Protein AF-A0A0Q6S2N5-F1 (afdb_monomer)

Structure (mmCIF, N/CA/C/O backbone):
data_AF-A0A0Q6S2N5-F1
#
_entry.id   AF-A0A0Q6S2N5-F1
#
loop_
_atom_site.group_PDB
_atom_site.id
_atom_site.type_symbol
_atom_site.label_atom_id
_atom_site.label_alt_id
_atom_site.label_comp_id
_atom_site.label_asym_id
_atom_site.labe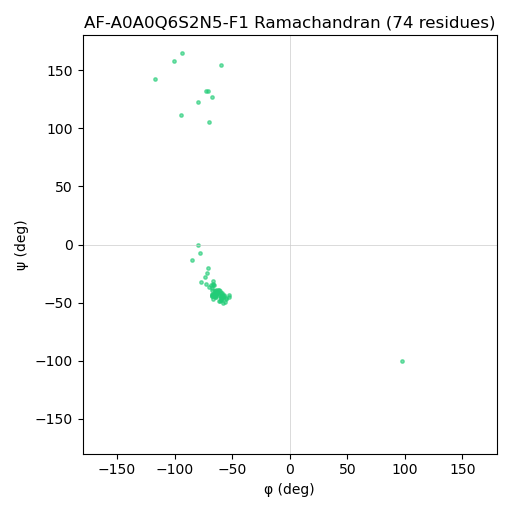l_entity_id
_atom_site.label_seq_id
_atom_site.pdbx_PDB_ins_code
_atom_site.Cartn_x
_atom_site.Cartn_y
_atom_site.Cartn_z
_atom_site.occupancy
_atom_site.B_iso_or_equiv
_atom_site.auth_seq_id
_atom_site.auth_comp_id
_atom_site.auth_asym_id
_atom_site.auth_atom_id
_atom_site.pdbx_PDB_model_num
ATOM 1 N N . MET A 1 1 ? -7.209 12.729 8.414 1.00 79.50 1 MET A N 1
ATOM 2 C CA . MET A 1 1 ? -6.016 12.082 7.834 1.00 79.50 1 MET A CA 1
ATOM 3 C C . MET A 1 1 ? -6.355 11.693 6.427 1.00 79.50 1 MET A C 1
ATOM 5 O O . MET A 1 1 ? -7.398 11.080 6.236 1.00 79.50 1 MET A O 1
ATOM 9 N N . ASP A 1 2 ? -5.498 12.097 5.509 1.00 93.25 2 ASP A N 1
ATOM 10 C CA . ASP A 1 2 ? -5.696 11.966 4.078 1.00 93.25 2 ASP A CA 1
ATOM 11 C C . ASP A 1 2 ? -5.021 10.680 3.577 1.00 93.25 2 ASP A C 1
ATOM 13 O O . ASP A 1 2 ? -3.797 10.546 3.637 1.00 93.25 2 ASP A O 1
ATOM 17 N N . ILE A 1 3 ? -5.833 9.705 3.163 1.00 95.50 3 ILE A N 1
ATOM 18 C CA . ILE A 1 3 ? -5.360 8.397 2.690 1.00 95.50 3 ILE A CA 1
ATOM 19 C C . ILE A 1 3 ? -4.808 8.491 1.272 1.00 95.50 3 ILE A C 1
ATOM 21 O O . ILE A 1 3 ? -3.822 7.825 0.968 1.00 95.50 3 ILE A O 1
ATOM 25 N N . GLN A 1 4 ? -5.365 9.380 0.450 1.00 95.25 4 GLN A N 1
ATOM 26 C CA . GLN A 1 4 ? -4.904 9.618 -0.914 1.00 95.25 4 GLN A CA 1
ATOM 27 C C . GLN A 1 4 ? -3.492 10.201 -0.901 1.00 95.25 4 GLN A C 1
ATOM 29 O O . GLN A 1 4 ? -2.607 9.705 -1.595 1.00 95.25 4 GLN A O 1
ATOM 34 N N . ALA A 1 5 ? -3.239 11.188 -0.036 1.00 96.69 5 ALA A N 1
ATOM 35 C CA . ALA A 1 5 ? -1.901 11.749 0.139 1.00 96.69 5 ALA A CA 1
ATOM 36 C C . ALA A 1 5 ? -0.889 10.698 0.635 1.00 96.69 5 ALA A C 1
ATOM 38 O O . ALA A 1 5 ? 0.254 10.667 0.174 1.00 96.69 5 ALA A O 1
ATOM 39 N N . ALA A 1 6 ? -1.302 9.811 1.548 1.00 96.81 6 ALA A N 1
ATOM 40 C CA . ALA A 1 6 ? -0.450 8.729 2.041 1.00 96.81 6 ALA A CA 1
ATOM 41 C C . ALA A 1 6 ? -0.129 7.697 0.946 1.00 96.81 6 ALA A C 1
ATOM 43 O O . ALA A 1 6 ? 1.037 7.342 0.770 1.00 96.81 6 ALA A O 1
ATOM 44 N N . ALA A 1 7 ? -1.138 7.258 0.189 1.00 97.81 7 ALA A N 1
ATOM 45 C CA . ALA A 1 7 ? -0.972 6.337 -0.932 1.00 97.81 7 ALA A CA 1
ATOM 46 C C . ALA A 1 7 ? -0.061 6.939 -2.004 1.00 97.81 7 ALA A C 1
ATOM 48 O O . ALA A 1 7 ? 0.922 6.310 -2.394 1.00 97.81 7 ALA A O 1
ATOM 49 N N . LYS A 1 8 ? -0.323 8.191 -2.404 1.00 97.62 8 LYS A N 1
ATOM 50 C CA . LYS A 1 8 ? 0.488 8.916 -3.384 1.00 97.62 8 LYS A CA 1
ATOM 51 C C . LYS A 1 8 ? 1.954 8.970 -2.973 1.00 97.62 8 LYS A C 1
ATOM 53 O O . LYS A 1 8 ? 2.811 8.641 -3.780 1.00 97.62 8 LYS A O 1
ATOM 58 N N . LYS A 1 9 ? 2.247 9.305 -1.714 1.00 98.12 9 LYS A N 1
ATOM 59 C CA . LYS A 1 9 ? 3.628 9.349 -1.217 1.00 98.12 9 LYS A CA 1
ATOM 60 C C . LYS A 1 9 ? 4.345 8.001 -1.364 1.00 98.12 9 LYS A C 1
ATOM 62 O O . LYS A 1 9 ? 5.495 7.974 -1.788 1.00 98.12 9 LYS A O 1
ATOM 67 N N . ILE A 1 10 ? 3.685 6.898 -1.007 1.00 98.12 10 ILE A N 1
ATOM 68 C CA . ILE A 1 10 ? 4.265 5.548 -1.110 1.00 98.12 10 ILE A CA 1
ATOM 69 C C . ILE A 1 10 ? 4.467 5.161 -2.581 1.00 98.12 10 ILE A C 1
ATOM 71 O O . ILE A 1 10 ? 5.502 4.608 -2.937 1.00 98.12 10 ILE A O 1
ATOM 75 N N . ILE A 1 11 ? 3.498 5.465 -3.445 1.00 97.25 11 ILE A N 1
ATOM 76 C CA . ILE A 1 11 ? 3.567 5.145 -4.875 1.00 97.25 11 ILE A CA 1
ATOM 77 C C . ILE A 1 11 ? 4.660 5.967 -5.570 1.00 97.25 11 ILE A C 1
ATOM 79 O O . ILE A 1 11 ? 5.448 5.406 -6.328 1.00 97.25 11 ILE A O 1
ATOM 83 N N . ASP A 1 12 ? 4.759 7.265 -5.278 1.00 97.44 12 ASP A N 1
ATOM 84 C CA . ASP A 1 12 ? 5.812 8.134 -5.810 1.00 97.44 12 ASP A CA 1
ATOM 85 C C . ASP A 1 12 ? 7.202 7.613 -5.407 1.00 97.44 12 ASP A C 1
ATOM 87 O O . ASP A 1 12 ? 8.089 7.510 -6.250 1.00 97.44 12 ASP A O 1
ATOM 91 N N . GLU A 1 13 ? 7.374 7.190 -4.152 1.00 97.75 13 GLU A N 1
ATOM 92 C CA . GLU A 1 13 ? 8.613 6.574 -3.660 1.00 97.75 13 GL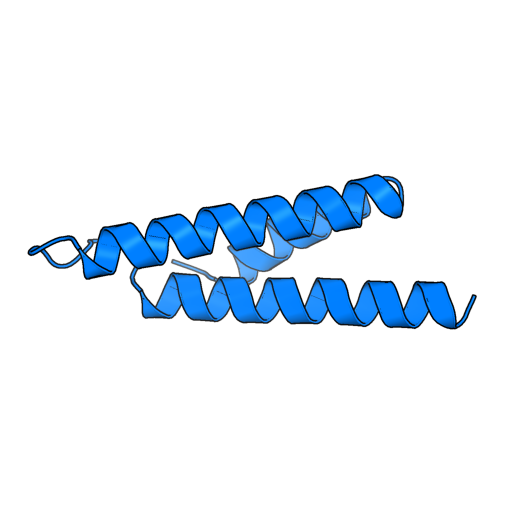U A CA 1
ATOM 93 C C . GLU A 1 13 ? 8.900 5.204 -4.301 1.00 97.75 13 GLU A C 1
ATOM 95 O O . GLU A 1 13 ? 10.055 4.834 -4.498 1.00 97.75 13 GLU A O 1
ATOM 100 N N . ALA A 1 14 ? 7.875 4.428 -4.659 1.00 96.69 14 ALA A N 1
ATOM 101 C CA . ALA A 1 14 ? 8.065 3.201 -5.428 1.00 96.69 14 ALA 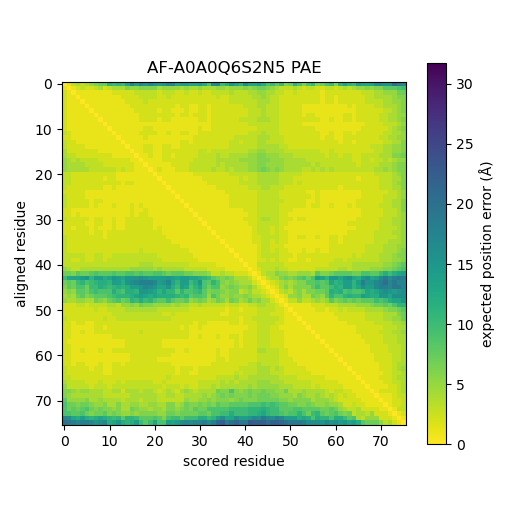A CA 1
ATOM 102 C C . ALA A 1 14 ? 8.528 3.504 -6.865 1.00 96.69 14 ALA A C 1
ATOM 104 O O . ALA A 1 14 ? 9.326 2.757 -7.429 1.00 96.69 14 ALA A O 1
ATOM 105 N N . ASN A 1 15 ? 8.053 4.603 -7.458 1.00 94.19 15 ASN A N 1
ATOM 106 C CA . ASN A 1 15 ? 8.364 4.998 -8.834 1.00 94.19 15 ASN A CA 1
ATOM 107 C C . ASN A 1 15 ? 9.807 5.487 -9.024 1.00 94.19 15 ASN A C 1
ATOM 109 O O . ASN A 1 15 ? 10.306 5.438 -10.145 1.00 94.19 15 ASN A O 1
ATOM 113 N N . THR A 1 16 ? 10.496 5.908 -7.962 1.00 96.50 16 THR A N 1
ATOM 114 C CA . THR A 1 16 ? 11.926 6.268 -8.023 1.00 96.50 16 THR A CA 1
ATOM 115 C C . THR A 1 16 ? 12.852 5.047 -8.049 1.00 96.50 16 THR A C 1
ATOM 117 O O . THR A 1 16 ? 14.062 5.186 -8.231 1.00 96.50 16 THR A O 1
ATOM 120 N N . ARG A 1 17 ? 12.305 3.839 -7.862 1.00 94.56 17 ARG A N 1
ATOM 121 C CA . ARG A 1 17 ? 13.061 2.589 -7.726 1.00 94.56 17 ARG A CA 1
ATOM 122 C C . ARG A 1 17 ? 13.060 1.789 -9.024 1.00 94.56 17 ARG A C 1
ATOM 124 O O . ARG A 1 17 ? 12.159 1.903 -9.853 1.00 94.56 17 ARG A O 1
ATOM 131 N N . SER A 1 18 ? 14.049 0.903 -9.165 1.00 93.62 18 SER A N 1
ATOM 132 C CA . SER A 1 18 ? 14.058 -0.082 -10.250 1.00 93.62 18 SER A CA 1
ATOM 133 C C . SER A 1 18 ? 12.812 -0.983 -10.182 1.00 93.62 18 SER A C 1
ATOM 135 O O . SER A 1 18 ? 12.264 -1.183 -9.093 1.00 93.62 18 SER A O 1
ATOM 137 N N . PRO A 1 19 ? 12.353 -1.567 -11.305 1.00 88.44 19 PRO A N 1
ATOM 138 C CA . PRO A 1 19 ? 11.087 -2.300 -11.343 1.00 88.44 19 PRO A CA 1
ATOM 139 C C . PRO A 1 19 ? 10.954 -3.398 -10.274 1.00 88.44 19 PRO A C 1
ATOM 141 O O . PRO A 1 19 ? 9.926 -3.466 -9.602 1.00 88.44 19 PRO A O 1
ATOM 144 N N . GLY A 1 20 ? 12.003 -4.200 -10.050 1.00 89.12 20 GLY A N 1
ATOM 145 C CA . GLY A 1 20 ? 12.012 -5.229 -9.002 1.00 89.12 20 GLY A CA 1
ATOM 146 C C . GLY A 1 20 ? 11.997 -4.651 -7.582 1.00 89.12 20 GLY A C 1
ATOM 147 O O . GLY A 1 20 ? 11.225 -5.102 -6.736 1.00 89.12 20 GLY A O 1
ATOM 148 N N . ALA A 1 21 ? 12.791 -3.606 -7.325 1.00 94.69 21 ALA A N 1
ATOM 149 C CA . ALA A 1 21 ? 12.837 -2.948 -6.019 1.00 94.69 21 ALA A CA 1
ATOM 150 C C . ALA A 1 21 ? 11.523 -2.222 -5.680 1.00 94.69 21 ALA A C 1
ATOM 152 O O . ALA A 1 21 ? 11.113 -2.205 -4.521 1.00 94.69 21 ALA A O 1
ATOM 153 N N . ALA A 1 22 ? 10.838 -1.663 -6.679 1.00 93.88 22 ALA A N 1
ATOM 154 C CA . ALA A 1 22 ? 9.525 -1.046 -6.521 1.00 93.88 22 ALA A CA 1
ATOM 155 C C . ALA A 1 22 ? 8.462 -2.069 -6.088 1.00 93.88 22 ALA A C 1
ATOM 157 O O . ALA A 1 22 ? 7.705 -1.812 -5.154 1.00 93.88 22 ALA A O 1
ATOM 158 N N . SER A 1 23 ? 8.432 -3.247 -6.725 1.00 92.62 23 SER A N 1
ATOM 159 C CA . SER A 1 23 ? 7.497 -4.323 -6.367 1.00 92.62 23 SER A CA 1
ATOM 160 C C . SER A 1 23 ? 7.731 -4.843 -4.948 1.00 92.62 23 SER A C 1
ATOM 162 O O . SER A 1 23 ? 6.770 -5.042 -4.206 1.00 92.62 23 SER A O 1
ATOM 164 N N . ILE A 1 24 ? 8.997 -5.008 -4.545 1.00 95.62 24 ILE A N 1
ATOM 165 C CA . ILE A 1 24 ? 9.357 -5.384 -3.169 1.00 95.62 24 ILE A CA 1
ATOM 166 C C . ILE A 1 24 ? 8.885 -4.304 -2.186 1.00 95.62 24 ILE A C 1
ATOM 168 O O . ILE A 1 24 ? 8.194 -4.615 -1.218 1.00 95.62 24 ILE A O 1
ATOM 172 N N . TYR A 1 25 ? 9.175 -3.033 -2.473 1.00 97.19 25 TYR A N 1
ATOM 173 C CA . TYR A 1 25 ? 8.806 -1.908 -1.614 1.00 97.19 25 TYR A CA 1
ATOM 174 C C . TYR A 1 25 ? 7.287 -1.790 -1.394 1.00 97.19 25 TYR A C 1
ATOM 176 O O . TYR A 1 25 ? 6.830 -1.595 -0.263 1.00 97.19 25 TYR A O 1
ATOM 184 N N . LEU A 1 26 ? 6.482 -1.938 -2.453 1.00 96.88 26 LEU A N 1
ATOM 185 C CA . LEU A 1 26 ? 5.020 -1.930 -2.337 1.00 96.88 26 LEU A CA 1
ATOM 186 C C . LEU A 1 26 ? 4.515 -3.120 -1.507 1.00 96.88 26 LEU A C 1
ATOM 188 O O . LEU A 1 26 ? 3.679 -2.933 -0.621 1.00 96.88 26 LEU A O 1
ATOM 192 N N . ALA A 1 27 ? 5.061 -4.319 -1.728 1.00 96.44 27 ALA A N 1
ATOM 193 C CA . ALA A 1 27 ? 4.687 -5.516 -0.976 1.00 96.44 27 ALA A CA 1
ATOM 194 C C . ALA A 1 27 ? 5.006 -5.396 0.527 1.00 96.44 27 ALA A C 1
ATOM 196 O O . ALA A 1 27 ? 4.209 -5.818 1.371 1.00 96.44 27 ALA A O 1
ATOM 197 N N . GLU A 1 28 ? 6.141 -4.791 0.881 1.00 98.12 28 GLU A N 1
ATOM 198 C CA . GLU A 1 28 ? 6.515 -4.517 2.272 1.00 98.12 28 GLU A CA 1
ATOM 199 C C . GLU A 1 28 ? 5.571 -3.507 2.934 1.00 98.12 28 GLU A C 1
ATOM 201 O O . GLU A 1 28 ? 5.126 -3.734 4.062 1.00 98.12 28 GLU A O 1
ATOM 206 N N . ASN A 1 29 ? 5.188 -2.437 2.228 1.00 98.38 29 ASN A N 1
ATOM 207 C CA . ASN A 1 29 ? 4.218 -1.461 2.736 1.00 98.38 29 ASN A CA 1
ATOM 208 C C . ASN A 1 29 ? 2.830 -2.083 2.948 1.00 98.38 29 ASN A C 1
ATOM 210 O O . ASN A 1 29 ? 2.198 -1.854 3.983 1.00 98.38 29 A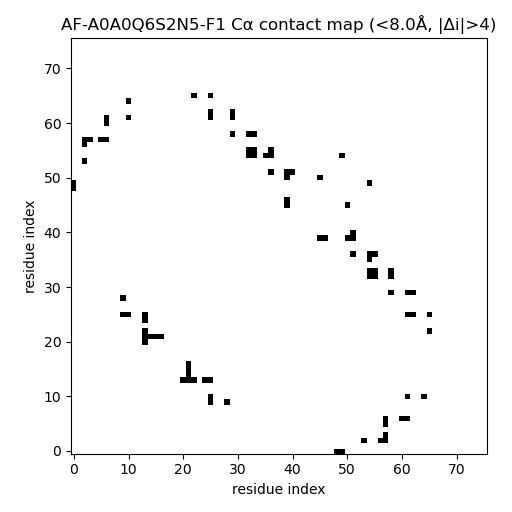SN A O 1
ATOM 214 N N . ILE A 1 30 ? 2.370 -2.920 2.013 1.00 98.38 30 ILE A N 1
ATOM 215 C CA . ILE A 1 30 ? 1.117 -3.673 2.159 1.00 98.38 30 ILE A CA 1
ATOM 216 C C . ILE A 1 30 ? 1.173 -4.540 3.422 1.00 98.38 30 ILE A C 1
ATOM 218 O O . ILE A 1 30 ? 0.274 -4.463 4.263 1.00 98.38 30 ILE A O 1
ATOM 222 N N . ARG A 1 31 ? 2.249 -5.316 3.603 1.00 98.44 31 ARG A N 1
ATOM 223 C CA . ARG A 1 31 ? 2.428 -6.184 4.776 1.00 98.44 31 ARG A CA 1
ATOM 224 C C . ARG A 1 31 ? 2.454 -5.388 6.079 1.00 98.44 31 ARG A C 1
ATOM 226 O O . ARG A 1 31 ? 1.766 -5.749 7.032 1.00 98.44 31 ARG A O 1
ATOM 233 N N . PHE A 1 32 ? 3.181 -4.272 6.105 1.00 98.00 32 PHE A N 1
ATOM 234 C CA . PHE A 1 32 ? 3.233 -3.377 7.257 1.00 98.00 32 PHE A CA 1
ATOM 235 C C . PHE A 1 32 ? 1.834 -2.904 7.673 1.00 98.00 32 PHE A C 1
ATOM 237 O O . PHE A 1 32 ? 1.484 -2.960 8.854 1.00 98.00 32 PHE A O 1
ATOM 244 N N . HIS A 1 33 ? 1.002 -2.478 6.720 1.00 97.44 33 HIS A N 1
ATOM 245 C CA . HIS A 1 33 ? -0.353 -2.021 7.022 1.00 97.44 33 HIS A CA 1
ATOM 246 C C . HIS A 1 33 ? -1.302 -3.162 7.400 1.00 97.44 33 HIS A C 1
ATOM 248 O O . HIS A 1 33 ? -2.123 -2.977 8.300 1.00 97.44 33 HIS A O 1
ATOM 254 N N . GLN A 1 34 ? -1.152 -4.354 6.819 1.00 97.94 34 GLN A N 1
ATOM 255 C CA . GLN A 1 34 ? -1.878 -5.549 7.264 1.00 97.94 34 GLN A CA 1
ATOM 256 C C . GLN A 1 34 ? -1.566 -5.878 8.732 1.00 97.94 34 GLN A C 1
ATOM 258 O O . GLN A 1 34 ? -2.475 -6.167 9.512 1.00 97.94 34 GLN A O 1
ATOM 263 N N . ASP A 1 35 ? -0.305 -5.760 9.151 1.00 97.69 35 ASP A N 1
ATOM 264 C CA . ASP A 1 35 ? 0.082 -5.963 10.549 1.00 97.69 35 ASP A CA 1
ATOM 265 C C . ASP A 1 35 ? -0.497 -4.892 11.478 1.00 97.69 35 ASP A C 1
ATOM 267 O O . ASP A 1 35 ? -0.885 -5.193 12.611 1.00 97.69 35 ASP A O 1
ATOM 271 N N . LYS A 1 36 ? -0.619 -3.643 11.012 1.00 95.31 36 LYS A N 1
ATOM 272 C CA . LYS A 1 36 ? -1.332 -2.592 11.757 1.00 95.31 36 LYS A CA 1
ATOM 273 C C . LYS A 1 36 ? -2.818 -2.914 11.896 1.00 95.31 36 LYS A C 1
ATOM 275 O O . LYS A 1 36 ? -3.341 -2.780 13.001 1.00 95.31 36 LYS A O 1
ATOM 280 N N . CYS A 1 37 ? -3.473 -3.411 10.844 1.00 95.50 37 CYS A N 1
ATOM 281 C CA . CYS A 1 37 ? -4.856 -3.890 10.921 1.00 95.50 37 CYS A CA 1
ATOM 282 C C . CYS A 1 37 ? -5.013 -4.979 11.987 1.00 95.50 37 CYS A C 1
ATOM 284 O O . CYS A 1 37 ? -5.870 -4.853 12.859 1.00 95.50 37 CYS A O 1
ATOM 286 N N . ARG A 1 38 ? -4.149 -6.004 11.975 1.00 95.31 38 ARG A N 1
ATOM 287 C CA . ARG A 1 38 ? -4.169 -7.093 12.971 1.00 95.31 38 ARG A CA 1
ATOM 288 C C . ARG A 1 38 ? -4.036 -6.559 14.397 1.00 95.31 38 ARG A C 1
ATOM 290 O O . ARG A 1 38 ? -4.798 -6.955 15.273 1.00 95.31 38 ARG A O 1
ATOM 297 N N . LYS A 1 39 ? -3.113 -5.618 14.621 1.00 93.38 39 LYS A N 1
ATOM 298 C CA . LYS A 1 39 ? -2.910 -4.979 15.931 1.00 93.38 39 LYS A CA 1
ATOM 299 C C . LYS A 1 39 ? -4.119 -4.160 16.378 1.00 93.38 39 LYS A C 1
ATOM 301 O O . LYS A 1 39 ? -4.465 -4.212 17.550 1.00 93.38 39 LYS A O 1
ATOM 306 N N . ILE A 1 40 ? -4.771 -3.437 15.468 1.00 93.06 40 ILE A N 1
ATOM 307 C CA . ILE A 1 40 ? -5.988 -2.669 15.774 1.00 93.06 40 ILE A CA 1
ATOM 308 C C . ILE A 1 40 ? -7.147 -3.598 16.130 1.00 93.06 40 ILE A C 1
ATOM 310 O O . ILE A 1 40 ? -7.856 -3.323 17.088 1.00 93.06 40 ILE A O 1
ATOM 314 N N . VAL A 1 41 ? -7.326 -4.699 15.395 1.00 91.88 41 VAL A N 1
ATOM 315 C CA . VAL A 1 41 ? -8.371 -5.694 15.689 1.00 91.88 41 VAL A CA 1
ATOM 316 C C . VAL A 1 41 ? -8.129 -6.369 17.041 1.00 91.88 41 VAL A C 1
ATOM 318 O O . VAL A 1 41 ? -9.072 -6.591 17.792 1.00 91.88 41 VAL A O 1
ATOM 321 N N . ALA A 1 42 ? -6.870 -6.669 17.374 1.00 93.44 42 ALA A N 1
ATOM 322 C CA . ALA A 1 42 ? -6.508 -7.244 18.668 1.00 93.44 42 ALA A CA 1
ATOM 323 C C . ALA A 1 42 ? -6.613 -6.237 19.830 1.00 93.44 42 ALA A C 1
ATOM 325 O O . ALA A 1 42 ? -6.763 -6.634 20.989 1.00 93.44 42 ALA A O 1
ATOM 326 N N . ALA A 1 43 ? -6.518 -4.936 19.547 1.00 89.62 43 ALA A N 1
ATOM 327 C CA . ALA A 1 43 ? -6.617 -3.896 20.556 1.00 89.62 43 ALA A CA 1
ATOM 328 C C . ALA A 1 43 ? -8.067 -3.738 2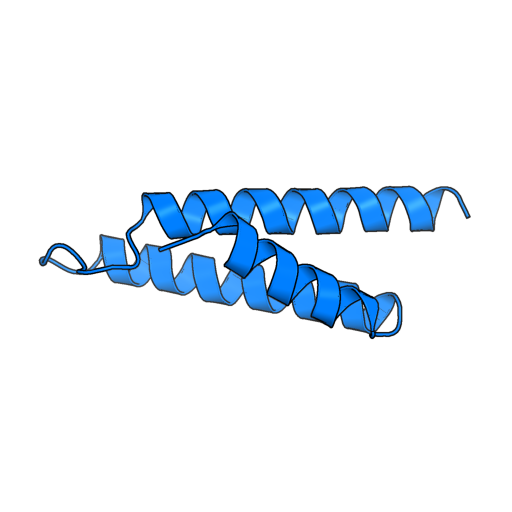1.042 1.00 89.62 43 ALA A C 1
ATOM 330 O O . ALA A 1 43 ? -9.001 -3.585 20.262 1.00 89.62 43 ALA A O 1
ATOM 331 N N . ARG A 1 44 ? -8.255 -3.690 22.365 1.00 79.69 44 ARG A N 1
ATOM 332 C CA . ARG A 1 44 ? -9.570 -3.453 22.994 1.00 79.69 44 ARG A CA 1
ATOM 333 C C . ARG A 1 44 ? -9.986 -1.976 23.021 1.00 79.69 44 AR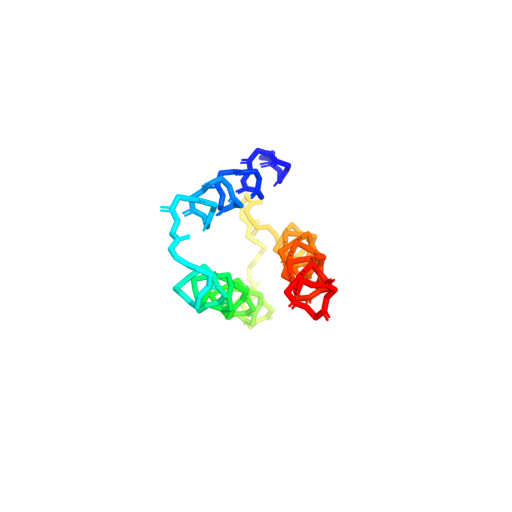G A C 1
ATOM 335 O O . ARG A 1 44 ? -11.053 -1.651 23.532 1.00 79.69 44 ARG A O 1
ATOM 342 N N . ALA A 1 45 ? -9.149 -1.080 22.498 1.00 78.38 45 ALA A N 1
ATOM 343 C CA . ALA A 1 45 ? -9.375 0.360 22.482 1.00 78.38 45 ALA A CA 1
ATOM 344 C C . ALA A 1 45 ? -9.487 0.875 21.044 1.00 78.38 45 ALA A C 1
ATOM 346 O O . ALA A 1 45 ? -8.755 0.437 20.155 1.00 78.38 45 ALA A O 1
ATOM 347 N N . LYS A 1 46 ? -10.387 1.839 20.820 1.00 76.56 46 LYS A N 1
ATOM 348 C CA . LYS A 1 46 ? -10.540 2.479 19.508 1.00 76.56 46 LYS A CA 1
ATOM 349 C C . LYS A 1 46 ? -9.288 3.310 19.189 1.00 76.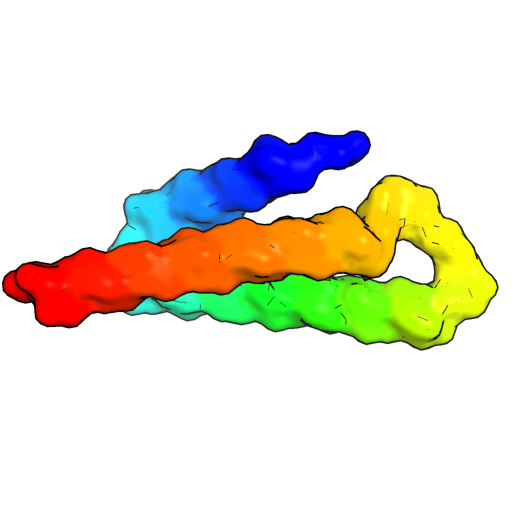56 46 LYS A C 1
ATOM 351 O O . LYS A 1 46 ? -8.928 4.169 19.994 1.00 76.56 46 LYS A O 1
ATOM 356 N N . PRO A 1 47 ? -8.640 3.109 18.029 1.00 82.75 47 PRO A N 1
ATOM 357 C CA . PRO A 1 47 ? -7.474 3.899 17.666 1.00 82.75 47 PRO A CA 1
ATOM 358 C C . PRO A 1 47 ? -7.875 5.342 17.333 1.00 82.75 47 PRO A C 1
ATOM 360 O O . PRO A 1 47 ? -8.789 5.580 16.539 1.00 82.75 47 PRO A O 1
ATOM 363 N N . ALA A 1 48 ? -7.156 6.313 17.897 1.00 78.81 48 ALA A N 1
ATOM 364 C CA . ALA A 1 48 ? -7.224 7.700 17.456 1.00 78.81 48 ALA A CA 1
ATOM 365 C C . ALA A 1 48 ? -6.369 7.864 16.185 1.00 78.81 48 ALA A C 1
ATOM 367 O O . ALA A 1 48 ? -5.178 7.559 16.179 1.00 78.81 48 ALA A O 1
ATOM 368 N N . GLY A 1 49 ? -6.972 8.324 15.085 1.00 87.31 49 GLY A N 1
ATOM 369 C CA . GLY A 1 49 ? -6.260 8.555 13.823 1.00 87.31 49 GLY A CA 1
ATOM 370 C C . GLY A 1 49 ? -6.396 7.414 12.813 1.00 87.31 49 GLY A C 1
ATOM 371 O O . GLY A 1 49 ? -7.390 7.377 12.077 1.00 87.31 49 GLY A O 1
ATOM 372 N N . TRP A 1 50 ? -5.377 6.552 12.710 1.00 91.62 50 TRP A N 1
ATOM 373 C CA . TRP A 1 50 ? -5.351 5.398 11.798 1.00 91.62 50 TRP A CA 1
ATOM 374 C C . TRP A 1 50 ? -6.337 4.328 12.270 1.00 91.62 50 TRP A C 1
ATOM 376 O O . TRP A 1 50 ? -6.097 3.622 13.245 1.00 91.62 50 TRP A O 1
ATOM 386 N N . THR A 1 51 ? -7.462 4.217 11.571 1.00 93.50 51 THR A N 1
ATOM 387 C CA . THR A 1 51 ? -8.480 3.198 11.835 1.00 93.50 51 THR A CA 1
ATOM 388 C C . THR A 1 51 ? -8.257 1.974 10.952 1.00 93.50 51 THR A C 1
ATOM 390 O O . THR A 1 51 ? -7.553 2.042 9.943 1.00 93.50 51 THR A O 1
ATOM 393 N N . LEU A 1 52 ? -8.911 0.861 11.299 1.00 93.44 52 LEU A N 1
ATOM 394 C CA . LEU A 1 52 ? -8.932 -0.342 10.463 1.00 93.44 52 LEU A CA 1
ATOM 395 C C . LEU A 1 52 ? -9.381 -0.030 9.025 1.00 93.44 52 LEU A C 1
ATOM 397 O O . LEU A 1 52 ? -8.726 -0.447 8.072 1.00 93.44 52 LEU A O 1
ATOM 401 N N . GLY A 1 53 ? -10.452 0.760 8.871 1.00 94.56 53 GLY A N 1
ATOM 402 C CA . GLY A 1 53 ? -10.962 1.168 7.559 1.00 94.56 53 GLY A CA 1
ATOM 403 C C . GLY A 1 53 ? -9.929 1.944 6.740 1.00 94.56 53 GLY A C 1
ATOM 404 O O . GLY A 1 53 ? -9.684 1.602 5.592 1.00 94.56 53 GLY A O 1
ATOM 405 N N . LYS A 1 54 ? -9.234 2.904 7.362 1.00 95.81 54 L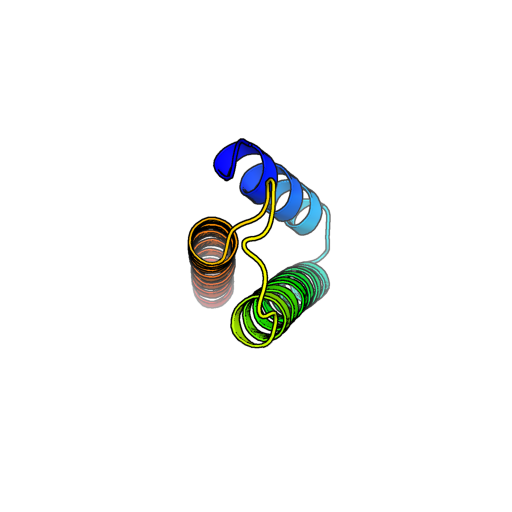YS A N 1
ATOM 406 C CA . LYS A 1 54 ? -8.189 3.703 6.701 1.00 95.81 54 LYS A CA 1
ATOM 407 C C . LYS A 1 54 ? -6.998 2.871 6.233 1.00 95.81 54 LYS A C 1
ATOM 409 O O . LYS A 1 54 ? -6.472 3.106 5.152 1.00 95.81 54 LYS A O 1
ATOM 414 N N . HIS A 1 55 ? -6.554 1.907 7.040 1.00 96.69 55 HIS A N 1
ATOM 415 C CA . HIS A 1 55 ? -5.495 0.996 6.609 1.00 96.69 55 HIS A CA 1
ATOM 416 C C . HIS A 1 55 ? -5.954 0.077 5.480 1.00 96.69 55 HIS A C 1
ATOM 418 O O . HIS A 1 55 ? -5.185 -0.165 4.558 1.00 96.69 55 HIS A O 1
ATOM 424 N N . THR A 1 56 ? -7.193 -0.408 5.536 1.00 97.00 56 THR A N 1
ATOM 425 C CA . THR A 1 56 ? -7.758 -1.275 4.492 1.00 97.00 56 THR A CA 1
ATOM 426 C C . THR A 1 56 ? -7.878 -0.530 3.163 1.00 97.00 56 THR A C 1
ATOM 428 O O . THR A 1 56 ? -7.456 -1.048 2.135 1.00 97.00 56 THR A O 1
ATOM 431 N N . GLU A 1 57 ? -8.367 0.711 3.193 1.00 97.75 57 GLU A N 1
ATOM 432 C CA . GLU A 1 57 ? -8.436 1.594 2.025 1.00 97.75 57 GLU A CA 1
ATOM 433 C C . GLU A 1 57 ? -7.045 1.847 1.423 1.00 97.75 57 GLU A C 1
ATOM 435 O O . GLU A 1 57 ? -6.853 1.671 0.221 1.00 97.75 57 GLU A O 1
ATOM 440 N N . LEU A 1 58 ? -6.049 2.165 2.260 1.00 98.19 58 LEU A N 1
ATOM 441 C CA . LEU A 1 58 ? -4.668 2.333 1.803 1.00 98.19 58 LEU A CA 1
ATOM 442 C C . LEU A 1 58 ? -4.121 1.055 1.151 1.00 98.19 58 LEU A C 1
ATOM 444 O O . LEU A 1 58 ? -3.538 1.120 0.074 1.00 98.19 58 LEU A O 1
ATOM 448 N N . ILE A 1 59 ? -4.315 -0.107 1.781 1.00 98.38 59 ILE A N 1
ATOM 449 C CA . ILE A 1 59 ? -3.870 -1.401 1.241 1.00 98.38 59 ILE A CA 1
ATOM 450 C C . ILE A 1 59 ? -4.478 -1.647 -0.143 1.00 98.38 59 ILE A C 1
ATOM 452 O O . ILE A 1 59 ? -3.754 -2.055 -1.048 1.00 98.38 59 ILE A O 1
ATOM 456 N N . GLN A 1 60 ? -5.771 -1.365 -0.325 1.00 98.25 60 GLN A N 1
ATOM 457 C CA . GLN A 1 60 ? -6.444 -1.530 -1.612 1.00 98.25 60 GLN A CA 1
ATOM 458 C C . GLN A 1 60 ? -5.784 -0.674 -2.704 1.00 98.25 60 GLN A C 1
ATOM 460 O O . GLN A 1 60 ? -5.506 -1.180 -3.788 1.00 98.25 60 GLN A O 1
ATOM 465 N N . MET A 1 61 ? -5.470 0.592 -2.405 1.00 98.31 61 MET A N 1
ATOM 466 C CA . MET A 1 61 ? -4.788 1.488 -3.350 1.00 98.31 61 MET A CA 1
ATOM 467 C C . MET A 1 61 ? -3.392 0.978 -3.725 1.00 98.31 61 MET A C 1
ATOM 469 O O . MET A 1 61 ? -3.018 1.007 -4.897 1.00 98.31 61 MET A O 1
ATOM 473 N N . LEU A 1 62 ? -2.630 0.472 -2.751 1.00 98.00 62 LEU A N 1
ATOM 474 C CA . LEU A 1 62 ? -1.292 -0.072 -3.001 1.00 98.00 62 LEU A CA 1
ATOM 475 C C . LEU A 1 62 ? -1.334 -1.360 -3.840 1.00 98.00 62 LEU A C 1
ATOM 477 O O . LEU A 1 62 ? -0.485 -1.543 -4.711 1.00 98.00 62 LEU A O 1
ATOM 481 N N . ILE A 1 63 ? -2.327 -2.229 -3.619 1.00 97.38 63 ILE A N 1
ATOM 482 C CA . ILE A 1 63 ? -2.538 -3.443 -4.426 1.00 97.38 63 ILE A CA 1
ATOM 483 C C . ILE A 1 63 ? -2.888 -3.082 -5.874 1.00 97.38 63 ILE A C 1
ATOM 485 O O . ILE A 1 63 ? -2.337 -3.686 -6.798 1.00 97.38 63 ILE A O 1
ATOM 489 N N . SER A 1 64 ? -3.763 -2.093 -6.088 1.00 96.69 64 SER A N 1
ATOM 490 C CA . SER A 1 64 ? -4.085 -1.611 -7.436 1.00 96.69 64 SER A CA 1
ATOM 491 C C . SER A 1 64 ? -2.837 -1.092 -8.151 1.00 96.69 64 SER A C 1
ATOM 493 O O . SER A 1 64 ? -2.538 -1.549 -9.252 1.00 96.69 64 SER A O 1
ATOM 495 N N . ALA A 1 65 ? -2.034 -0.252 -7.487 1.00 94.50 65 ALA A N 1
ATOM 496 C CA . ALA A 1 65 ? -0.785 0.262 -8.053 1.00 94.50 65 ALA A CA 1
ATOM 497 C C . ALA A 1 65 ? 0.214 -0.859 -8.397 1.00 94.50 65 ALA A C 1
ATOM 499 O O . ALA A 1 65 ? 0.864 -0.825 -9.441 1.00 94.50 65 ALA A O 1
ATOM 500 N N . GLN A 1 66 ? 0.335 -1.885 -7.549 1.00 93.31 66 GLN A N 1
ATOM 501 C CA . GLN A 1 66 ? 1.183 -3.043 -7.842 1.00 93.31 66 GLN A CA 1
ATOM 502 C C . GLN A 1 66 ? 0.673 -3.839 -9.056 1.00 93.31 66 GLN A C 1
ATOM 504 O O . GLN A 1 66 ? 1.475 -4.283 -9.879 1.00 93.31 66 GLN A O 1
ATOM 509 N N . SER A 1 67 ? -0.646 -3.999 -9.181 1.00 92.69 67 SER A N 1
ATOM 510 C CA . SER A 1 67 ? -1.279 -4.738 -10.281 1.00 92.69 67 SER A CA 1
ATOM 511 C C . SER A 1 67 ? -1.106 -4.023 -11.622 1.00 92.69 67 SER A C 1
ATOM 513 O O . SER A 1 67 ? -0.723 -4.654 -12.604 1.00 92.69 67 SER A O 1
ATOM 515 N N . GLU A 1 68 ? -1.302 -2.703 -11.654 1.00 91.00 68 GLU A N 1
ATOM 516 C CA . GLU A 1 68 ? -1.058 -1.867 -12.837 1.00 91.00 68 GLU A CA 1
ATOM 517 C C . GLU A 1 68 ? 0.399 -1.969 -13.304 1.00 91.00 68 GLU A C 1
ATOM 519 O O . GLU A 1 68 ? 0.668 -2.161 -14.489 1.00 91.00 68 GLU A O 1
ATOM 524 N N . ARG A 1 69 ? 1.356 -1.928 -12.370 1.00 87.38 69 ARG A N 1
ATOM 525 C CA . ARG A 1 69 ? 2.781 -2.093 -12.696 1.00 87.38 69 ARG A CA 1
ATOM 526 C C . ARG A 1 69 ? 3.093 -3.466 -13.279 1.00 87.38 69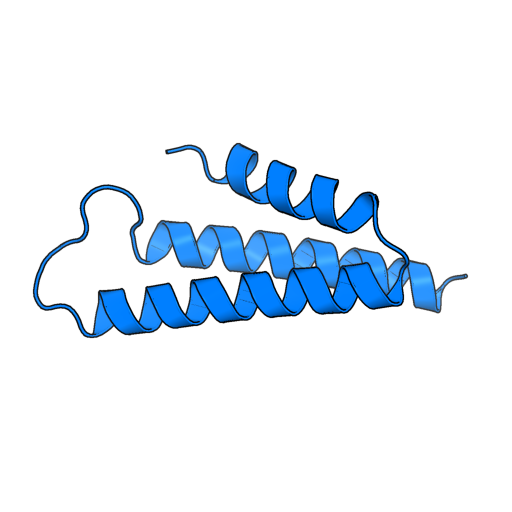 ARG A C 1
ATOM 528 O O . ARG A 1 69 ? 3.868 -3.550 -14.227 1.00 87.38 69 ARG A O 1
ATOM 535 N N . HIS A 1 70 ? 2.513 -4.528 -12.726 1.00 86.00 70 HIS A N 1
ATOM 536 C CA . HIS A 1 70 ? 2.705 -5.875 -13.257 1.00 86.00 70 HIS A CA 1
ATOM 537 C C . HIS A 1 70 ? 2.137 -5.993 -14.679 1.00 86.00 70 HIS A C 1
ATOM 539 O O . HIS A 1 70 ? 2.807 -6.527 -15.558 1.00 86.00 70 HIS A O 1
ATOM 545 N N . ALA A 1 71 ? 0.957 -5.421 -14.937 1.00 86.94 71 ALA A N 1
ATOM 546 C CA . ALA A 1 71 ? 0.377 -5.395 -16.278 1.00 86.94 71 ALA A CA 1
ATOM 547 C C . ALA A 1 71 ? 1.295 -4.689 -17.295 1.00 86.94 71 ALA A C 1
ATOM 549 O O . ALA A 1 71 ? 1.500 -5.202 -18.392 1.00 86.94 71 ALA A O 1
ATOM 550 N N . LEU A 1 72 ? 1.908 -3.562 -16.912 1.00 83.88 72 LEU A N 1
ATOM 551 C CA . LEU A 1 72 ? 2.866 -2.844 -17.761 1.00 83.88 72 LEU A CA 1
ATOM 552 C C . LEU A 1 72 ? 4.153 -3.638 -18.024 1.00 83.88 72 LEU A C 1
ATOM 554 O O . LEU A 1 72 ? 4.705 -3.542 -19.112 1.00 83.88 72 LEU A O 1
ATOM 558 N N . GLN A 1 73 ? 4.631 -4.421 -17.052 1.00 80.50 73 GLN A N 1
ATOM 559 C CA . GLN A 1 73 ? 5.814 -5.274 -17.225 1.00 80.50 73 GLN A CA 1
ATOM 560 C C . GLN A 1 73 ? 5.562 -6.458 -18.157 1.00 80.50 73 GLN A C 1
ATOM 562 O O . GLN A 1 73 ? 6.461 -6.843 -18.888 1.00 80.50 73 GLN A O 1
ATOM 567 N N . VAL A 1 74 ? 4.365 -7.048 -18.115 1.00 79.44 74 VAL A N 1
ATOM 568 C CA . VAL A 1 74 ? 3.992 -8.171 -18.992 1.00 79.44 74 VAL A CA 1
ATOM 569 C C . VAL A 1 74 ? 3.749 -7.702 -20.430 1.00 79.44 74 VAL A C 1
ATOM 571 O O . VAL A 1 74 ? 3.920 -8.479 -21.364 1.00 79.44 74 VAL A O 1
ATOM 574 N N . ALA A 1 75 ? 3.337 -6.445 -20.612 1.00 74.75 75 ALA A N 1
ATOM 575 C CA . ALA A 1 75 ? 3.066 -5.861 -21.923 1.00 74.75 75 ALA A CA 1
ATOM 576 C C . ALA A 1 75 ? 4.309 -5.297 -22.645 1.00 74.75 75 ALA A C 1
ATOM 578 O O . ALA A 1 75 ? 4.198 -4.970 -23.827 1.00 74.75 75 ALA A O 1
ATOM 579 N N . ALA A 1 76 ? 5.440 -5.140 -21.949 1.00 64.94 76 ALA A N 1
ATOM 580 C CA . ALA A 1 76 ? 6.696 -4.584 -22.469 1.00 64.94 76 ALA A CA 1
ATOM 581 C C . ALA A 1 76 ? 7.660 -5.682 -22.940 1.00 64.94 76 ALA A C 1
ATOM 583 O O . ALA A 1 76 ? 8.371 -5.429 -23.938 1.00 64.94 76 ALA A O 1
#

Solvent-accessible surface area (backbone atoms only — not comparable to full-atom values): 4370 Å² total; per-residue (Å²): 137,67,54,66,62,53,46,50,54,54,51,56,59,28,66,78,41,58,75,69,58,19,54,52,51,52,53,50,53,42,49,53,39,52,52,49,36,52,52,52,70,72,41,95,61,87,63,84,84,76,37,61,66,56,41,51,54,38,40,53,55,52,51,51,54,53,51,54,51,50,55,53,62,76,74,106

Foldseek 3Di:
DDLPVVLVVQLVVLVVDDLVVSLVSLVVLLVVLVVVLVVCVVDPDADDPDHNVSSVVNSVSSVVSSVVSVVVVVVD

Secondary structure (DSSP, 8-state):
--HHHHHHHHHHHHHTS-HHHHHHHHHHHHHHHHHHHHHHHH-SSPPSSS-HHHHHHHHHHHHHHHHHHHHHHHH-

Nearest PDB structures (foldseek):
  6jyi-assembly1_B  TM=7.048E-01  e=9.537E+00  Bacillus cereus ATCC 14579

Radius of gyration: 13.72 Å; Cα contacts (8 Å, |Δi|>4): 47; chains: 1; bounding box: 25×20×46 Å

Sequence (76 aa):
MDIQAAAKKIIDEANTRSPGAASIYLAENIRFHQDKCRKIVAARAKPAGWTLGKHTELIQMLISAQSERHALQVAA

pLDDT: mean 92.6, std 6.91, range [64.94, 98.44]

Mean predicted aligned error: 3.41 Å